Protein AF-A0A316H9D2-F1 (afdb_monomer_lite)

Secondary structure (DSSP, 8-state):
---TT--S--EEEETTEEEEHHHHHHIIIIISTTS---HHHHHHHHHHHHHHHHHHHHHHHHHHHHHH-

Foldseek 3Di:
DDDPPPQDDQWDDAQNDTHHPVVLCCCVPPVCPPVPDDSNNVRNVVSVCCVVCVVVVVVVVVVVVVVVD

Radius of gyration: 16.71 Å; chains: 1; bounding box: 38×35×38 Å

Sequence (69 aa):
MMNMMNRIDGRISLFGLRVSRELHDFVVSEALPGTGVDAGKFWEGFADIVHDLGPKNRALLEKRDDFQL

Structure (mmCIF, N/CA/C/O backbone):
data_AF-A0A316H9D2-F1
#
_entry.id   AF-A0A316H9D2-F1
#
loop_
_atom_site.group_PDB
_atom_site.id
_atom_site.type_symbol
_atom_site.label_atom_id
_atom_site.label_alt_id
_atom_site.label_comp_id
_atom_site.label_asym_id
_atom_site.label_entity_id
_atom_site.label_seq_id
_atom_site.pdbx_PDB_ins_code
_atom_site.Cartn_x
_atom_site.Cartn_y
_atom_site.Cartn_z
_atom_site.occupancy
_atom_site.B_iso_or_equiv
_atom_site.auth_seq_id
_atom_site.auth_comp_id
_atom_site.auth_asym_id
_atom_site.auth_atom_id
_atom_site.pdbx_PDB_model_num
ATOM 1 N N . MET A 1 1 ? 25.688 15.044 -9.099 1.00 36.41 1 MET A N 1
ATOM 2 C CA . MET A 1 1 ? 24.923 15.597 -7.961 1.00 36.41 1 MET A CA 1
ATOM 3 C C . MET A 1 1 ? 23.532 15.937 -8.482 1.00 36.41 1 MET A C 1
ATOM 5 O O . MET A 1 1 ? 23.401 16.890 -9.238 1.00 36.41 1 MET A O 1
ATOM 9 N N . MET A 1 2 ? 22.540 15.073 -8.244 1.00 41.41 2 MET A N 1
ATOM 10 C CA . MET A 1 2 ? 21.187 15.230 -8.800 1.00 41.41 2 MET A CA 1
ATOM 11 C C . MET A 1 2 ? 20.481 16.418 -8.131 1.00 41.41 2 MET A C 1
ATOM 13 O O . MET A 1 2 ? 20.441 16.514 -6.908 1.00 41.41 2 MET A O 1
ATOM 17 N N . ASN A 1 3 ? 19.996 17.350 -8.951 1.00 48.31 3 ASN A N 1
ATOM 18 C CA . ASN A 1 3 ? 19.480 18.655 -8.544 1.00 48.31 3 ASN A CA 1
ATOM 19 C C . ASN A 1 3 ? 18.132 18.522 -7.804 1.00 48.31 3 ASN A C 1
ATOM 21 O O . ASN A 1 3 ? 17.194 17.916 -8.320 1.00 48.31 3 ASN A O 1
ATOM 25 N N . MET A 1 4 ? 18.024 19.116 -6.610 1.00 54.16 4 MET A N 1
ATOM 26 C CA . MET A 1 4 ? 16.862 19.040 -5.705 1.00 54.16 4 MET A CA 1
ATOM 27 C C . MET A 1 4 ? 15.623 19.835 -6.181 1.00 54.16 4 MET A C 1
ATOM 29 O O . MET A 1 4 ? 14.642 19.932 -5.450 1.00 54.16 4 MET A O 1
ATOM 33 N N . MET A 1 5 ? 15.621 20.387 -7.399 1.00 47.00 5 MET A N 1
ATOM 34 C CA . MET A 1 5 ? 14.622 21.367 -7.865 1.00 47.00 5 MET A CA 1
ATOM 35 C C . MET A 1 5 ? 13.513 20.835 -8.795 1.00 47.00 5 MET A C 1
ATOM 37 O O . MET A 1 5 ? 12.801 21.646 -9.374 1.00 47.00 5 MET A O 1
ATOM 41 N N . ASN A 1 6 ? 13.299 19.516 -8.925 1.00 49.44 6 ASN A N 1
ATOM 42 C CA . ASN A 1 6 ? 12.215 18.971 -9.776 1.00 49.44 6 ASN A CA 1
ATOM 43 C C . ASN A 1 6 ? 11.118 18.182 -9.020 1.00 49.44 6 ASN A C 1
ATOM 45 O O . ASN A 1 6 ? 10.356 17.432 -9.623 1.00 49.44 6 ASN A O 1
ATOM 49 N N . ARG A 1 7 ? 11.035 18.310 -7.687 1.00 56.19 7 ARG A N 1
ATOM 50 C CA . ARG A 1 7 ? 10.151 17.500 -6.817 1.00 56.19 7 ARG A CA 1
ATOM 51 C C . ARG A 1 7 ? 8.765 18.124 -6.564 1.00 56.19 7 ARG A C 1
ATOM 53 O O . ARG A 1 7 ? 8.266 18.060 -5.444 1.00 56.19 7 ARG A O 1
ATOM 60 N N . ILE A 1 8 ? 8.133 18.733 -7.567 1.00 57.31 8 ILE A N 1
ATOM 61 C CA . ILE A 1 8 ? 6.776 19.287 -7.416 1.00 57.31 8 ILE A CA 1
ATOM 62 C C . ILE A 1 8 ? 5.765 18.315 -8.053 1.00 57.31 8 ILE A C 1
ATOM 64 O O . ILE A 1 8 ? 5.644 18.227 -9.266 1.00 57.31 8 ILE A O 1
ATOM 68 N N . ASP A 1 9 ? 5.099 17.547 -7.184 1.00 66.56 9 ASP A N 1
ATOM 69 C CA . ASP A 1 9 ? 3.964 16.628 -7.420 1.00 66.56 9 ASP A CA 1
ATOM 70 C C . ASP A 1 9 ? 4.187 15.363 -8.279 1.00 66.56 9 ASP A C 1
ATOM 72 O O . ASP A 1 9 ? 3.349 14.936 -9.073 1.00 66.56 9 ASP A O 1
ATOM 76 N N . GLY A 1 10 ? 5.314 14.682 -8.069 1.00 79.00 10 GLY A N 1
ATOM 77 C CA . GLY A 1 10 ? 5.575 13.372 -8.665 1.00 79.00 10 GLY A CA 1
ATOM 78 C C . GLY A 1 10 ? 4.822 12.242 -7.961 1.00 79.00 10 GLY A C 1
ATOM 79 O O .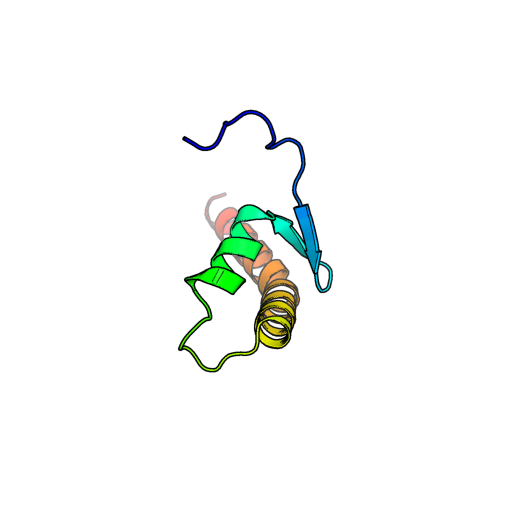 GLY A 1 10 ? 5.464 11.405 -7.336 1.00 79.00 10 GLY A O 1
ATOM 80 N N . ARG A 1 11 ? 3.489 12.197 -8.025 1.00 92.69 11 ARG A N 1
ATOM 81 C CA . ARG A 1 11 ? 2.713 11.006 -7.640 1.00 92.69 11 ARG A CA 1
ATOM 82 C C . ARG A 1 11 ? 2.261 10.232 -8.871 1.00 92.69 11 ARG A C 1
ATOM 84 O O . ARG A 1 11 ? 2.025 10.805 -9.930 1.00 92.69 11 ARG A O 1
ATOM 91 N N . ILE A 1 12 ? 2.128 8.924 -8.718 1.00 94.56 12 ILE A N 1
ATOM 92 C CA . ILE A 1 12 ? 1.551 8.034 -9.721 1.00 94.56 12 ILE A CA 1
ATOM 93 C C . ILE A 1 12 ? 0.308 7.363 -9.143 1.00 94.56 12 ILE A C 1
ATOM 95 O O . ILE A 1 12 ? 0.228 7.133 -7.934 1.00 94.56 12 ILE A O 1
ATOM 99 N N . SER A 1 13 ? -0.665 7.078 -10.004 1.00 96.50 13 SER A N 1
ATOM 100 C CA . SER A 1 13 ? -1.876 6.357 -9.610 1.00 96.50 13 SER A CA 1
ATOM 101 C C . SER A 1 13 ? -1.728 4.887 -9.973 1.00 96.50 13 SER A C 1
ATOM 103 O O . SER A 1 13 ? -1.478 4.571 -11.133 1.00 96.50 13 SER A O 1
ATOM 105 N N . LEU A 1 14 ? -1.876 4.007 -8.988 1.00 95.62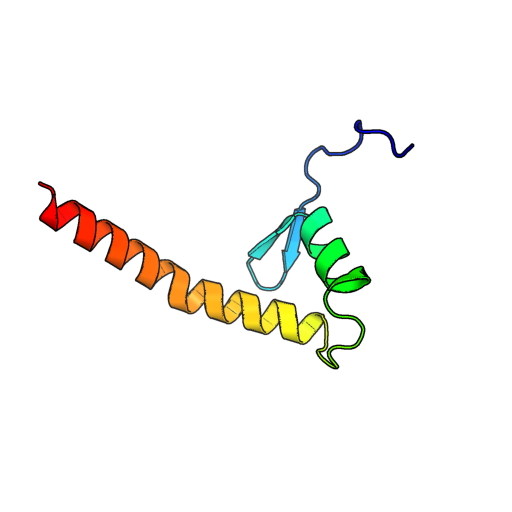 14 LEU A N 1
ATOM 106 C CA . LEU A 1 14 ? -1.776 2.557 -9.142 1.00 95.62 14 LEU A CA 1
ATOM 107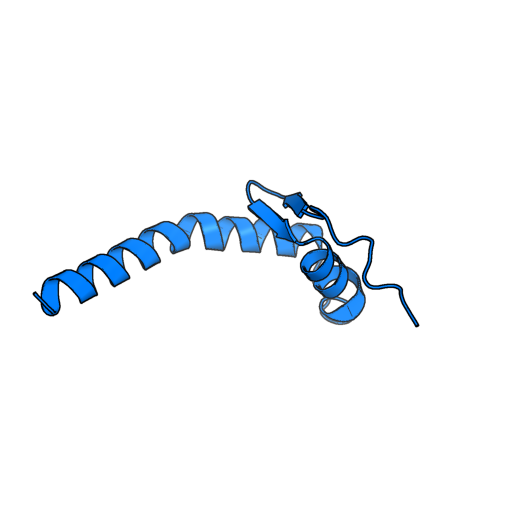 C C . LEU A 1 14 ? -2.878 1.914 -8.310 1.00 95.62 14 LEU A C 1
ATOM 109 O O . LEU A 1 14 ? -2.930 2.147 -7.107 1.00 95.62 14 LEU A O 1
ATOM 113 N N . PHE A 1 15 ? -3.758 1.139 -8.948 1.00 97.06 15 PHE A N 1
ATOM 114 C CA . PHE A 1 15 ? -4.776 0.331 -8.260 1.00 97.06 15 PHE A CA 1
ATOM 115 C C . PHE A 1 15 ? -5.587 1.105 -7.198 1.00 97.06 15 PHE A C 1
ATOM 117 O O . PHE A 1 15 ? -5.837 0.612 -6.109 1.00 97.06 15 PHE A O 1
ATOM 124 N N . GLY A 1 16 ? -5.960 2.360 -7.486 1.00 95.62 16 GLY A N 1
ATOM 125 C CA . GLY A 1 16 ? -6.722 3.209 -6.554 1.00 95.62 16 GLY A CA 1
ATOM 126 C C . GLY A 1 16 ? -5.890 3.938 -5.487 1.00 95.62 16 GLY A C 1
ATOM 127 O O . GLY A 1 16 ? -6.418 4.807 -4.792 1.00 95.62 16 GLY A O 1
ATOM 128 N N . LEU A 1 17 ? -4.585 3.673 -5.396 1.00 97.00 17 LEU A N 1
ATOM 129 C CA . LEU A 1 17 ? -3.642 4.411 -4.557 1.00 97.00 17 LEU A CA 1
ATOM 130 C C . LEU A 1 17 ? -2.946 5.535 -5.333 1.00 97.00 17 LEU A C 1
ATOM 132 O O . LEU A 1 17 ? -2.722 5.443 -6.539 1.00 97.00 17 LEU A O 1
ATOM 136 N N . ARG A 1 18 ? -2.529 6.583 -4.610 1.00 97.38 18 ARG A N 1
ATOM 137 C CA . ARG A 1 18 ? -1.595 7.606 -5.109 1.00 97.38 18 ARG A CA 1
ATOM 138 C C . ARG A 1 18 ? -0.253 7.466 -4.400 1.00 97.38 18 ARG A C 1
ATOM 140 O O . ARG A 1 18 ? -0.111 7.884 -3.251 1.00 97.38 18 ARG A O 1
ATOM 147 N N . VAL A 1 19 ? 0.726 6.899 -5.094 1.00 95.94 19 VAL A N 1
ATOM 148 C CA . VAL A 1 19 ? 2.058 6.580 -4.559 1.00 95.94 19 VAL A CA 1
ATOM 149 C C . VAL A 1 19 ? 3.050 7.657 -4.993 1.00 95.94 19 VAL A C 1
ATOM 151 O O . VAL A 1 19 ? 2.951 8.175 -6.105 1.00 95.94 19 VAL A O 1
ATOM 154 N N . SER A 1 20 ? 3.998 8.036 -4.132 1.00 97.12 20 SER A N 1
ATOM 155 C CA . SER A 1 20 ? 5.092 8.910 -4.569 1.00 97.12 20 SER A CA 1
ATOM 156 C C . SER A 1 20 ? 5.956 8.184 -5.602 1.00 97.12 20 SER A C 1
ATOM 158 O O . SER A 1 20 ? 6.289 7.012 -5.446 1.00 97.12 20 SER A O 1
ATOM 160 N N . ARG A 1 21 ? 6.341 8.892 -6.662 1.00 95.38 21 ARG A N 1
ATOM 161 C CA . ARG A 1 21 ? 7.195 8.370 -7.730 1.00 95.38 21 ARG A CA 1
ATOM 162 C C . ARG A 1 21 ? 8.523 7.860 -7.181 1.00 95.38 21 ARG A C 1
ATOM 164 O O . ARG A 1 21 ? 8.942 6.783 -7.557 1.00 95.38 21 ARG A O 1
ATOM 171 N N . GLU A 1 22 ? 9.124 8.580 -6.234 1.00 95.44 22 GLU A N 1
ATOM 172 C CA . GLU A 1 22 ? 10.368 8.153 -5.578 1.00 95.44 22 GLU A CA 1
ATOM 173 C C . GLU A 1 22 ? 10.227 6.789 -4.890 1.00 95.44 22 GLU A C 1
ATOM 175 O O . GLU A 1 22 ? 11.091 5.935 -5.054 1.00 95.44 22 GLU A O 1
ATOM 180 N N . LEU A 1 23 ? 9.118 6.549 -4.178 1.00 96.44 23 LEU A N 1
ATOM 181 C CA . LEU A 1 23 ? 8.884 5.258 -3.531 1.00 96.44 23 LEU A CA 1
ATOM 182 C C . LEU A 1 23 ? 8.620 4.162 -4.561 1.00 96.44 23 LEU A C 1
ATOM 184 O O . LEU A 1 23 ? 9.141 3.059 -4.428 1.00 96.44 23 LEU A O 1
ATOM 188 N N . HIS A 1 24 ? 7.816 4.461 -5.580 1.00 97.44 24 HIS A N 1
ATOM 189 C CA . HIS A 1 24 ? 7.570 3.519 -6.661 1.00 97.44 24 HIS A CA 1
ATOM 190 C C . HIS A 1 24 ? 8.873 3.087 -7.339 1.00 97.44 24 HIS A C 1
ATOM 192 O O . HIS A 1 24 ? 9.140 1.892 -7.457 1.00 97.44 24 HIS A O 1
ATOM 198 N N . ASP A 1 25 ? 9.688 4.056 -7.750 1.00 96.62 25 ASP A N 1
ATOM 199 C CA . ASP A 1 25 ? 10.902 3.815 -8.519 1.00 96.62 25 ASP A CA 1
ATOM 200 C C . ASP A 1 25 ? 11.936 3.050 -7.685 1.00 96.62 25 ASP A C 1
ATOM 202 O O . ASP A 1 25 ? 12.545 2.113 -8.201 1.00 96.62 25 ASP A O 1
ATOM 206 N N . PHE A 1 26 ? 12.056 3.369 -6.391 1.00 97.94 26 PHE A N 1
ATOM 207 C CA . PHE A 1 26 ? 12.864 2.608 -5.435 1.00 97.94 26 PHE A CA 1
ATOM 208 C C . PHE A 1 26 ? 12.402 1.149 -5.335 1.00 97.94 26 PHE A C 1
ATOM 210 O O . PHE A 1 26 ? 13.201 0.224 -5.479 1.00 97.94 26 PHE A O 1
ATOM 217 N N . VAL A 1 27 ? 11.104 0.913 -5.126 1.00 97.81 27 VAL A N 1
ATOM 218 C CA . VAL A 1 27 ? 10.579 -0.451 -4.981 1.00 97.81 27 VAL A CA 1
ATOM 219 C C . VAL A 1 27 ? 10.850 -1.272 -6.241 1.00 97.81 27 VAL A C 1
ATOM 221 O O . VAL A 1 27 ? 11.338 -2.395 -6.148 1.00 97.81 27 VAL A O 1
ATOM 224 N N . VAL A 1 28 ? 10.577 -0.708 -7.417 1.00 97.69 28 VAL A N 1
ATOM 225 C CA . VAL A 1 28 ? 10.716 -1.419 -8.695 1.00 97.69 28 VAL A CA 1
ATOM 226 C C . VAL A 1 28 ? 12.177 -1.637 -9.084 1.00 97.69 28 VAL A C 1
ATOM 228 O O . VAL A 1 28 ? 12.512 -2.703 -9.598 1.00 97.69 28 VAL A O 1
ATOM 231 N N . SER A 1 29 ? 13.045 -0.653 -8.846 1.00 97.50 29 SER A N 1
ATOM 232 C CA . SER A 1 29 ? 14.420 -0.672 -9.363 1.00 97.50 29 SER A CA 1
ATOM 233 C C . SER A 1 29 ? 15.440 -1.219 -8.370 1.00 97.50 29 SER A C 1
ATOM 235 O O . SER A 1 29 ? 16.500 -1.674 -8.792 1.00 97.50 29 SER A O 1
ATOM 237 N N . GLU A 1 30 ? 15.144 -1.176 -7.069 1.00 98.00 30 GLU A N 1
ATOM 238 C CA . GLU A 1 30 ? 16.100 -1.530 -6.013 1.00 98.00 30 GLU A CA 1
ATOM 239 C C . GLU A 1 30 ? 15.578 -2.632 -5.086 1.00 98.00 30 GLU A C 1
ATOM 241 O O . GLU A 1 30 ? 16.324 -3.555 -4.771 1.00 98.00 30 GLU A O 1
ATOM 246 N N . ALA A 1 31 ? 14.310 -2.576 -4.659 1.00 97.94 31 ALA A N 1
ATOM 247 C CA . ALA A 1 31 ? 13.806 -3.481 -3.620 1.00 97.94 31 ALA A CA 1
ATOM 248 C C . ALA A 1 31 ? 13.297 -4.835 -4.153 1.00 97.94 31 ALA A C 1
ATOM 250 O O . ALA A 1 31 ? 13.502 -5.869 -3.519 1.00 97.94 31 ALA A O 1
ATOM 251 N N . LEU A 1 32 ? 12.602 -4.838 -5.295 1.00 98.19 32 LEU A N 1
ATOM 252 C CA . LEU A 1 32 ? 12.031 -6.045 -5.903 1.00 98.19 32 LEU A CA 1
ATOM 253 C C . LEU A 1 32 ? 13.027 -6.927 -6.674 1.00 98.19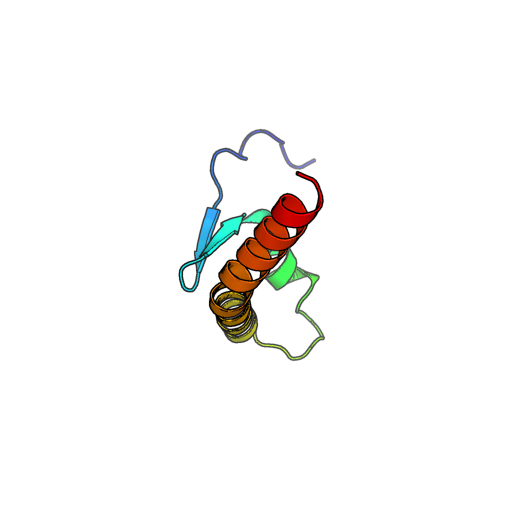 32 LEU A C 1
ATOM 255 O O . LEU A 1 32 ? 12.835 -8.151 -6.663 1.00 98.19 32 LEU A O 1
ATOM 259 N N . PRO A 1 33 ? 14.062 -6.400 -7.358 1.00 98.44 33 PRO A N 1
ATOM 260 C CA . PRO A 1 33 ? 15.008 -7.244 -8.079 1.00 98.44 33 PRO A CA 1
ATOM 261 C C . PRO A 1 33 ? 15.631 -8.324 -7.184 1.00 98.44 33 PRO A C 1
ATOM 263 O O . PRO A 1 33 ? 16.087 -8.061 -6.077 1.00 98.44 33 PRO A O 1
ATOM 266 N N . GLY A 1 34 ? 15.636 -9.569 -7.667 1.00 98.06 34 GLY A N 1
ATOM 267 C CA . GLY A 1 34 ? 16.152 -10.727 -6.925 1.00 98.06 34 GLY A CA 1
ATOM 268 C C . GLY A 1 34 ? 15.144 -11.411 -5.994 1.00 98.06 34 GLY A C 1
ATOM 269 O O . GLY A 1 34 ? 15.423 -12.509 -5.522 1.00 98.06 34 GLY A O 1
ATOM 270 N N . THR A 1 35 ? 13.956 -10.835 -5.779 1.00 98.00 35 THR A N 1
ATOM 271 C CA . THR A 1 35 ? 12.908 -11.457 -4.942 1.00 98.00 35 THR A CA 1
ATOM 272 C C . THR A 1 35 ? 12.034 -12.469 -5.691 1.00 98.00 35 THR A C 1
ATOM 274 O O . THR A 1 35 ? 11.374 -13.293 -5.065 1.00 98.00 35 THR A O 1
ATOM 277 N N . GLY A 1 36 ? 12.002 -12.404 -7.029 1.00 97.62 36 GLY A N 1
ATOM 278 C CA . GLY A 1 36 ? 11.092 -13.198 -7.866 1.00 97.62 36 GLY A CA 1
ATOM 279 C C . GLY A 1 36 ? 9.642 -12.690 -7.890 1.00 97.62 36 GLY A C 1
ATOM 280 O O . GLY A 1 36 ? 8.787 -13.336 -8.492 1.00 97.62 36 GLY A O 1
ATOM 281 N N . VAL A 1 37 ? 9.356 -11.548 -7.258 1.00 98.00 37 VAL A N 1
ATOM 282 C CA . VAL A 1 37 ? 8.022 -10.936 -7.221 1.00 98.00 37 VAL A CA 1
ATOM 283 C C . VAL A 1 37 ? 7.848 -9.967 -8.392 1.00 98.00 37 VAL A C 1
ATOM 285 O O . VAL A 1 37 ? 8.682 -9.090 -8.614 1.00 98.00 37 VAL A O 1
ATOM 288 N N . ASP A 1 38 ? 6.743 -10.105 -9.129 1.00 98.12 38 ASP A N 1
ATOM 289 C CA . ASP A 1 38 ? 6.359 -9.157 -10.180 1.00 98.12 38 ASP A CA 1
ATOM 290 C C . ASP A 1 38 ? 5.912 -7.812 -9.585 1.00 98.12 38 ASP A C 1
ATOM 292 O O . ASP A 1 38 ? 5.132 -7.766 -8.631 1.00 98.12 38 ASP A O 1
ATOM 296 N N . ALA A 1 39 ? 6.373 -6.708 -10.173 1.00 97.25 39 ALA A N 1
ATOM 297 C CA . ALA A 1 39 ? 6.078 -5.365 -9.680 1.00 97.25 39 ALA A CA 1
ATOM 298 C C . ALA A 1 39 ? 4.588 -5.007 -9.769 1.00 97.25 39 ALA A C 1
ATOM 300 O O . ALA A 1 39 ? 4.054 -4.380 -8.853 1.00 97.25 39 ALA A O 1
ATOM 301 N N . GLY A 1 40 ? 3.904 -5.417 -10.841 1.00 97.12 40 GLY A N 1
ATOM 302 C CA . GLY A 1 40 ? 2.466 -5.201 -10.986 1.00 97.12 40 GLY A CA 1
ATOM 303 C C . GLY A 1 40 ? 1.689 -5.941 -9.902 1.00 97.12 40 GLY A C 1
ATOM 304 O O . GLY A 1 40 ? 0.861 -5.339 -9.220 1.00 97.12 40 GLY A O 1
ATOM 305 N N . LYS A 1 41 ? 2.023 -7.217 -9.679 1.00 98.25 41 LYS A N 1
ATOM 306 C CA . LYS A 1 41 ? 1.416 -8.049 -8.631 1.00 98.25 41 LYS A CA 1
ATOM 307 C C . LYS A 1 41 ? 1.710 -7.557 -7.222 1.00 98.25 41 LYS A C 1
ATOM 309 O O . LYS A 1 41 ? 0.827 -7.617 -6.371 1.00 98.25 41 LYS A O 1
ATOM 314 N N . PHE A 1 42 ? 2.910 -7.037 -6.982 1.00 98.38 42 PHE A N 1
ATOM 315 C CA . PHE A 1 42 ? 3.242 -6.388 -5.719 1.00 98.38 42 PHE A CA 1
ATOM 316 C C . PHE A 1 42 ? 2.320 -5.194 -5.447 1.00 98.38 42 PHE A C 1
ATOM 318 O O . PHE A 1 42 ? 1.715 -5.122 -4.380 1.00 98.38 42 PHE A O 1
ATOM 325 N N . TRP A 1 43 ? 2.188 -4.269 -6.403 1.00 98.31 43 TRP A N 1
ATOM 326 C CA . TRP A 1 43 ? 1.393 -3.054 -6.205 1.00 98.31 43 TRP A CA 1
ATOM 327 C C . TRP A 1 43 ? -0.113 -3.323 -6.145 1.00 98.31 43 TRP A C 1
ATOM 329 O O . TRP A 1 43 ? -0.797 -2.666 -5.364 1.00 98.31 43 TRP A O 1
ATOM 339 N N . GLU A 1 44 ? -0.612 -4.295 -6.913 1.00 98.50 44 GLU A N 1
ATOM 340 C CA . GLU A 1 44 ? -1.998 -4.776 -6.833 1.00 98.50 44 GLU A CA 1
ATOM 341 C C . GLU A 1 44 ? -2.285 -5.350 -5.437 1.00 98.50 44 GLU A C 1
ATOM 343 O O . GLU A 1 44 ? -3.153 -4.848 -4.726 1.00 98.50 44 GLU A O 1
ATOM 348 N N . GLY A 1 45 ? -1.475 -6.313 -4.978 1.00 98.50 45 GLY A N 1
ATOM 349 C CA . GLY A 1 45 ? -1.656 -6.925 -3.660 1.00 98.50 45 GLY A CA 1
ATOM 350 C C . GLY A 1 45 ? -1.468 -5.943 -2.500 1.00 98.50 45 GLY A C 1
ATOM 351 O O . GLY A 1 45 ? -2.186 -6.007 -1.503 1.00 98.50 45 GLY A O 1
ATOM 352 N N . PHE A 1 46 ? -0.537 -4.992 -2.620 1.00 98.38 46 PHE A N 1
ATOM 353 C CA . PHE A 1 46 ? -0.375 -3.931 -1.627 1.00 98.38 46 PHE A CA 1
ATOM 354 C C . PHE A 1 46 ? -1.613 -3.028 -1.553 1.00 98.38 46 PHE A C 1
ATOM 356 O O . PHE A 1 46 ? -2.058 -2.696 -0.452 1.00 98.38 46 PHE A O 1
ATOM 363 N N . ALA A 1 47 ? -2.189 -2.651 -2.698 1.00 98.50 47 ALA A N 1
ATOM 364 C CA . ALA A 1 47 ? -3.413 -1.860 -2.734 1.00 98.50 47 ALA A CA 1
ATOM 365 C C . ALA A 1 47 ? -4.586 -2.596 -2.078 1.00 98.50 47 ALA A C 1
ATOM 367 O O . ALA A 1 47 ? -5.270 -2.002 -1.243 1.00 98.50 47 ALA A O 1
ATOM 368 N N . ASP A 1 48 ? -4.756 -3.888 -2.358 1.00 98.69 48 ASP A N 1
ATOM 369 C CA . ASP A 1 48 ? -5.798 -4.713 -1.739 1.00 98.69 48 ASP A CA 1
ATOM 370 C C . ASP A 1 48 ? -5.671 -4.744 -0.208 1.00 98.69 48 ASP A C 1
ATOM 372 O O . ASP A 1 48 ? -6.650 -4.519 0.510 1.00 98.69 48 ASP A O 1
ATOM 376 N N . ILE A 1 49 ? -4.451 -4.931 0.310 1.00 98.62 49 ILE A N 1
ATOM 377 C CA . ILE A 1 49 ? -4.173 -4.909 1.754 1.00 98.62 49 ILE A CA 1
ATOM 378 C C . ILE A 1 49 ? -4.524 -3.544 2.358 1.00 98.62 49 ILE A C 1
ATOM 380 O O . ILE A 1 49 ? -5.156 -3.476 3.414 1.00 98.62 49 ILE A O 1
ATOM 384 N N . VAL A 1 50 ? -4.129 -2.445 1.709 1.00 98.44 50 VAL A N 1
ATOM 385 C CA . VAL A 1 50 ? -4.428 -1.088 2.192 1.00 98.44 50 VAL A CA 1
ATOM 386 C C . VAL A 1 50 ? -5.933 -0.822 2.190 1.00 98.44 50 VAL A C 1
ATOM 388 O O . VAL A 1 50 ? -6.447 -0.226 3.142 1.00 98.44 50 VAL A O 1
ATOM 391 N N . HIS A 1 51 ? -6.650 -1.267 1.159 1.00 98.31 51 HIS A N 1
ATOM 392 C CA . HIS A 1 51 ? -8.095 -1.098 1.062 1.00 98.31 51 HIS A CA 1
ATOM 393 C C . HIS A 1 51 ? -8.853 -1.901 2.127 1.00 98.31 51 HIS A C 1
ATOM 395 O O . HIS A 1 51 ? -9.780 -1.352 2.726 1.00 98.31 51 HIS A O 1
ATOM 401 N N . ASP A 1 52 ? -8.441 -3.136 2.426 1.00 98.62 52 ASP A N 1
ATOM 402 C CA . ASP A 1 52 ? -9.090 -3.964 3.453 1.00 98.62 52 ASP A CA 1
ATOM 403 C C . ASP A 1 52 ? -8.719 -3.543 4.888 1.00 98.62 52 ASP A C 1
ATOM 405 O O . ASP A 1 52 ? -9.578 -3.419 5.767 1.00 98.62 52 ASP A O 1
ATOM 409 N N . LEU A 1 53 ? -7.432 -3.301 5.152 1.00 98.75 53 LEU A N 1
ATOM 410 C CA . LEU A 1 53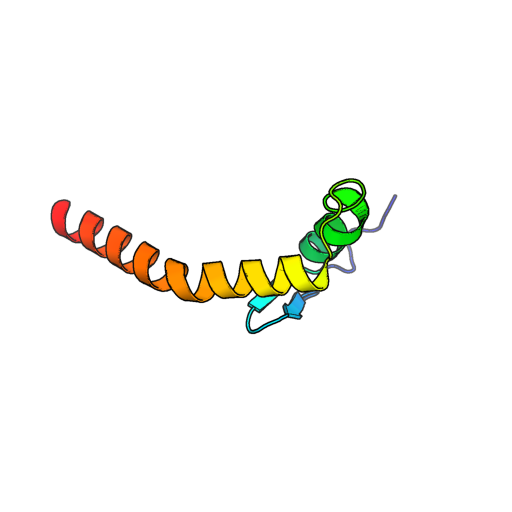 ? -6.936 -3.083 6.515 1.00 98.75 53 LEU A CA 1
ATOM 411 C C . LEU A 1 53 ? -6.894 -1.610 6.925 1.00 98.75 53 LEU A C 1
ATOM 413 O O . LEU A 1 53 ? -6.942 -1.308 8.118 1.00 98.75 53 LEU A O 1
ATOM 417 N N . GLY A 1 54 ? -6.858 -0.677 5.972 1.00 98.38 54 GLY A N 1
ATOM 418 C CA . GLY A 1 54 ? -6.848 0.761 6.247 1.00 98.38 54 GLY A CA 1
ATOM 419 C C . GLY A 1 54 ? -8.042 1.232 7.092 1.00 98.38 54 GLY A C 1
ATOM 420 O O . GLY A 1 54 ? -7.825 1.903 8.104 1.00 98.38 54 GLY A O 1
ATOM 421 N N . PRO A 1 55 ? -9.296 0.886 6.737 1.00 98.56 55 PRO A N 1
ATOM 422 C CA . PRO A 1 55 ? -10.468 1.213 7.550 1.00 98.56 55 PRO A CA 1
ATOM 423 C C . PRO A 1 55 ? -10.454 0.555 8.935 1.00 98.56 55 PRO A C 1
ATOM 425 O O . PRO A 1 55 ? -10.757 1.222 9.922 1.00 98.56 55 PRO A O 1
ATOM 428 N N . LYS A 1 56 ? -10.044 -0.717 9.031 1.00 98.69 56 LYS A N 1
ATOM 429 C CA . LYS A 1 56 ? -9.954 -1.445 10.310 1.00 98.69 56 LYS A CA 1
ATOM 430 C C . LYS A 1 56 ? -8.944 -0.790 11.252 1.00 98.69 56 LYS A C 1
ATOM 432 O O . LYS A 1 56 ? -9.230 -0.613 12.429 1.00 98.69 56 LYS A O 1
ATOM 437 N N . ASN A 1 57 ? -7.791 -0.371 10.728 1.00 98.69 57 ASN A N 1
ATOM 438 C CA . ASN A 1 57 ? -6.777 0.324 11.516 1.00 98.69 57 ASN A CA 1
ATOM 439 C C . ASN A 1 57 ? -7.295 1.666 12.061 1.00 98.69 57 ASN A C 1
ATOM 441 O O . ASN A 1 57 ? -7.047 1.983 13.219 1.00 98.69 57 ASN A O 1
ATOM 445 N N . ARG A 1 58 ? -8.070 2.429 11.272 1.00 98.62 58 ARG A N 1
ATOM 446 C CA . ARG A 1 58 ? -8.711 3.666 11.761 1.00 98.62 58 ARG A CA 1
ATOM 447 C C . ARG A 1 58 ? -9.691 3.394 12.903 1.00 98.62 58 ARG A C 1
ATOM 449 O O . ARG A 1 58 ? -9.595 4.055 13.928 1.00 98.62 58 ARG A O 1
ATOM 456 N N . ALA A 1 59 ? -10.535 2.372 12.773 1.00 98.62 59 ALA A N 1
ATOM 457 C CA . ALA A 1 59 ? -11.471 1.987 13.831 1.00 98.62 59 ALA A CA 1
ATOM 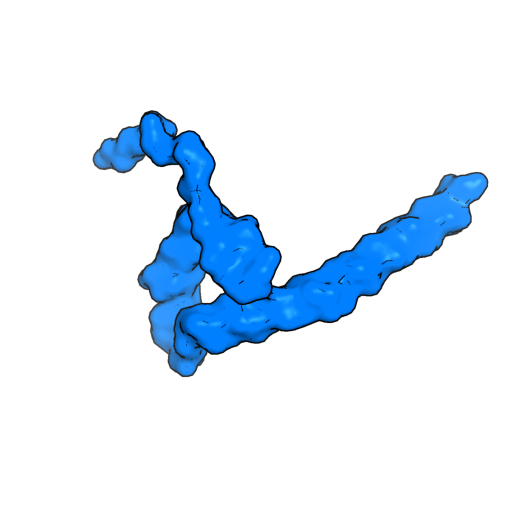458 C C . ALA A 1 59 ? -10.760 1.560 15.133 1.00 98.62 59 ALA A C 1
ATOM 460 O O . ALA A 1 59 ? -11.254 1.807 16.229 1.00 98.62 59 ALA A O 1
ATOM 461 N N . LEU A 1 60 ? -9.581 0.936 15.040 1.00 98.50 60 LEU A N 1
ATOM 462 C CA . LEU A 1 60 ? -8.784 0.583 16.221 1.00 98.50 60 LEU A CA 1
ATOM 463 C C . LEU A 1 60 ? -8.166 1.807 16.908 1.00 98.50 60 LEU A C 1
ATOM 465 O O . LEU A 1 60 ? -8.024 1.804 18.131 1.00 98.50 60 LEU A O 1
ATOM 469 N N . LEU A 1 61 ? -7.808 2.842 16.146 1.00 98.38 61 LEU A N 1
ATOM 470 C CA . LEU A 1 61 ? -7.357 4.115 16.710 1.00 98.38 61 LEU A CA 1
ATOM 471 C C . LEU A 1 61 ? -8.507 4.828 17.424 1.00 98.38 61 LEU A C 1
ATOM 473 O O . LEU A 1 61 ? -8.345 5.195 18.581 1.00 98.38 61 LEU A O 1
ATOM 477 N N . GLU A 1 62 ? -9.685 4.899 16.801 1.00 98.31 62 GLU A N 1
ATOM 478 C CA . GLU A 1 62 ? -10.901 5.427 17.441 1.00 98.31 62 GLU A CA 1
ATOM 479 C C . GLU A 1 62 ? -11.206 4.676 18.744 1.00 98.31 62 GLU A C 1
ATOM 481 O O . GLU A 1 62 ? -11.438 5.281 19.787 1.00 98.31 62 GLU A O 1
ATOM 486 N N . LYS A 1 63 ? -11.086 3.342 18.731 1.00 98.00 63 LYS A N 1
ATOM 487 C CA . LYS A 1 63 ? -11.304 2.536 19.934 1.00 98.00 63 LYS A CA 1
ATOM 488 C C . LYS A 1 63 ? -10.306 2.836 21.056 1.00 98.00 63 LYS A C 1
ATOM 490 O O . LYS A 1 63 ? -10.642 2.686 22.231 1.00 98.00 63 LYS A O 1
ATOM 495 N N . ARG A 1 64 ? -9.069 3.201 20.712 1.00 98.38 64 ARG A N 1
ATOM 496 C CA . ARG A 1 64 ? -8.063 3.625 21.690 1.00 98.38 64 ARG A CA 1
ATOM 497 C C . ARG A 1 64 ? -8.426 4.985 22.278 1.00 98.38 64 ARG A C 1
ATOM 499 O O . ARG A 1 64 ? -8.284 5.146 23.487 1.00 98.38 64 ARG A O 1
ATOM 506 N N . ASP A 1 65 ? -8.891 5.910 21.446 1.00 97.62 65 ASP A N 1
ATOM 507 C CA . ASP A 1 65 ? -9.306 7.245 21.875 1.00 97.62 65 ASP A CA 1
ATOM 508 C C . ASP A 1 65 ? -10.497 7.156 22.847 1.00 97.62 65 ASP A C 1
ATOM 510 O O . ASP A 1 65 ? -10.455 7.768 23.912 1.00 97.62 65 ASP A O 1
ATOM 514 N N . ASP A 1 66 ? -11.475 6.282 22.573 1.00 97.56 66 ASP A N 1
ATOM 515 C CA . ASP A 1 66 ? -12.616 6.000 23.464 1.00 97.56 66 ASP A CA 1
ATOM 516 C C . ASP A 1 66 ? -12.208 5.529 24.871 1.00 97.56 66 ASP A C 1
ATOM 518 O O . ASP A 1 66 ? -12.974 5.675 25.819 1.00 97.56 66 ASP A O 1
ATOM 522 N N . PHE A 1 67 ? -11.041 4.894 25.018 1.00 96.75 67 PHE A N 1
ATOM 523 C CA . PHE A 1 67 ? -10.541 4.440 26.320 1.00 96.75 67 PHE A CA 1
ATOM 524 C C . PHE A 1 67 ? -9.761 5.514 27.084 1.00 96.75 67 PHE A C 1
ATOM 526 O O . PHE A 1 67 ? -9.479 5.321 28.266 1.00 96.75 67 PHE A O 1
ATOM 533 N N . GLN A 1 68 ? -9.349 6.595 26.421 1.00 91.12 68 GLN A N 1
ATOM 534 C CA . GLN A 1 68 ? -8.559 7.671 27.024 1.00 91.12 68 GLN A CA 1
ATOM 535 C C . GLN A 1 68 ? -9.408 8.874 27.465 1.00 91.12 68 GLN A C 1
ATOM 537 O O . GLN A 1 68 ? -8.876 9.755 28.143 1.00 91.12 68 GLN A O 1
ATOM 542 N N . LEU A 1 69 ? -10.689 8.902 27.088 1.00 67.31 69 LEU A N 1
ATOM 543 C CA . LEU A 1 69 ? -11.691 9.904 27.469 1.00 67.31 69 LEU A CA 1
ATOM 544 C C . LEU A 1 69 ? -12.522 9.437 28.670 1.00 67.31 69 LEU A C 1
ATOM 546 O O . LEU A 1 69 ? -12.859 10.311 29.500 1.00 67.31 69 LEU A O 1
#

pLDDT: mean 90.7, std 16.37, range [36.41, 98.75]